Protein AF-A0AAV4VJF4-F1 (afdb_monomer)

Solvent-accessible surface area (backbone atoms only — not comparable to full-atom values): 8705 Å² total; per-residue (Å²): 128,57,76,65,56,54,52,51,52,53,48,51,53,49,50,54,51,51,53,50,54,53,52,52,52,52,53,50,54,50,49,52,54,52,53,53,49,52,50,43,50,53,52,41,72,68,45,80,51,64,61,59,33,49,38,39,51,52,44,52,53,48,27,71,75,68,75,43,90,72,90,78,60,71,89,47,42,67,60,53,53,60,64,41,48,87,77,41,60,67,70,61,39,50,52,53,52,56,48,50,52,51,40,53,55,69,75,40,94,74,87,56,64,70,60,49,54,54,48,52,53,50,47,53,54,49,50,55,49,50,52,51,58,64,62,66,52,67,62,66,64,61,55,60,56,61,66,76,56,79,121

InterPro domains:
  IPR018611 E3 UFM1-protein ligase 1 [PTHR31057] (30-139)
  IPR056761 E3 UFM1-protein ligase-like, C-terminal domain [PF25041] (31-131)

Nearest PDB structures (foldseek):
  8oj8-assembly1_A  TM=9.172E-01  e=9.940E-06  Homo sapiens
  8oj5-assembly1_A  TM=6.932E-01  e=3.829E-06  Homo sapiens
  8qfc-assembly1_B  TM=8.068E-01  e=1.314E-04  Homo sapiens
  5nen-assembly1_B  TM=2.750E-01  e=7.434E+00  Serratia marcescens

Organism: Caerostris extrusa (NCBI:txid172846)

Secondary structure (DSSP, 8-state):
--HHHHHHHHHHHHHHHHHHHHHHHHHHHHHHHHHHHHHHHHHHHH--SHHHHHHHHHHHHHHHHHSS-----GGGHHHHHHHHTTTS-HHHHHHHHHHHHHHHHHHS----HHHHHHHHHHHHHHHHHHHHHHHHTTTHHHHHHHHTT--

Structure (mmCIF, N/CA/C/O backbone):
data_AF-A0AAV4VJF4-F1
#
_entry.id   AF-A0AAV4VJF4-F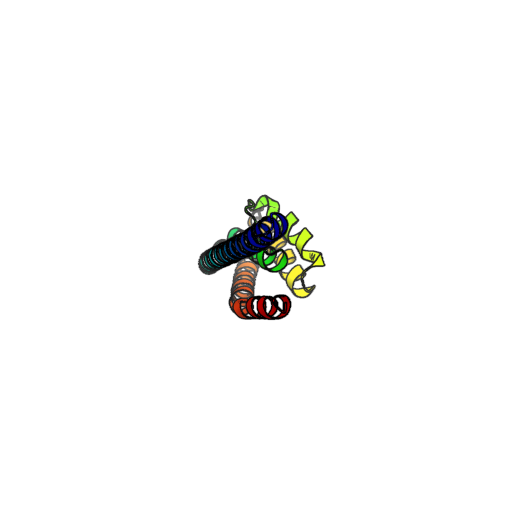1
#
loop_
_atom_site.group_PDB
_atom_site.id
_atom_site.type_symbol
_atom_site.label_atom_id
_atom_site.label_alt_id
_atom_site.label_comp_id
_atom_site.label_asym_id
_atom_site.label_entity_id
_atom_site.label_seq_id
_atom_site.pdbx_PDB_ins_code
_atom_site.Cartn_x
_atom_site.Cartn_y
_atom_site.Cartn_z
_atom_site.occupancy
_atom_site.B_iso_or_equiv
_atom_site.auth_seq_id
_atom_site.auth_comp_id
_atom_site.auth_asym_id
_atom_site.auth_atom_id
_atom_site.pdbx_PDB_model_num
ATOM 1 N N . MET A 1 1 ? 39.160 11.316 -46.093 1.00 59.81 1 MET A N 1
ATOM 2 C CA . MET A 1 1 ? 37.949 10.509 -45.831 1.00 59.81 1 MET A CA 1
ATOM 3 C C . MET A 1 1 ? 36.888 10.909 -46.827 1.00 59.81 1 MET A C 1
ATOM 5 O O . MET A 1 1 ? 36.776 12.099 -47.109 1.00 59.81 1 MET A O 1
ATOM 9 N N . ALA A 1 2 ? 36.169 9.940 -47.391 1.00 71.06 2 ALA A N 1
ATOM 10 C CA . ALA A 1 2 ? 35.014 10.240 -48.223 1.00 71.06 2 ALA A CA 1
ATOM 11 C C . ALA A 1 2 ? 33.909 10.856 -47.340 1.00 71.06 2 ALA A C 1
ATOM 13 O O . ALA A 1 2 ? 33.836 10.544 -46.151 1.00 71.06 2 ALA A O 1
ATOM 14 N N . PRO A 1 3 ? 33.033 11.720 -47.878 1.00 77.44 3 PRO A N 1
ATOM 15 C CA . PRO A 1 3 ? 31.943 12.326 -47.107 1.00 77.44 3 PRO A CA 1
ATOM 16 C C . PRO A 1 3 ? 31.029 11.288 -46.431 1.00 77.44 3 PRO A C 1
ATOM 18 O O . PRO A 1 3 ? 30.491 11.554 -45.361 1.00 77.44 3 PRO A O 1
ATOM 21 N N . ILE A 1 4 ? 30.917 10.085 -47.001 1.00 74.75 4 ILE A N 1
ATOM 22 C CA . ILE A 1 4 ? 30.197 8.951 -46.405 1.00 74.75 4 ILE A CA 1
ATOM 23 C C . ILE A 1 4 ? 30.868 8.476 -45.108 1.00 74.75 4 ILE A C 1
ATOM 25 O O . ILE A 1 4 ? 30.173 8.279 -44.116 1.00 74.75 4 ILE A O 1
ATOM 29 N N . ASP A 1 5 ? 32.198 8.371 -45.068 1.00 76.06 5 ASP A N 1
ATOM 30 C CA . ASP A 1 5 ? 32.932 7.927 -43.872 1.00 76.06 5 ASP A CA 1
ATOM 31 C C . ASP A 1 5 ? 32.729 8.895 -42.699 1.00 76.06 5 ASP A C 1
ATOM 33 O O . ASP A 1 5 ? 32.587 8.477 -41.554 1.00 76.06 5 ASP A O 1
ATOM 37 N N . ILE A 1 6 ? 32.667 10.200 -42.986 1.00 76.81 6 ILE A N 1
ATOM 38 C CA . ILE A 1 6 ? 32.417 11.244 -41.981 1.00 76.81 6 IL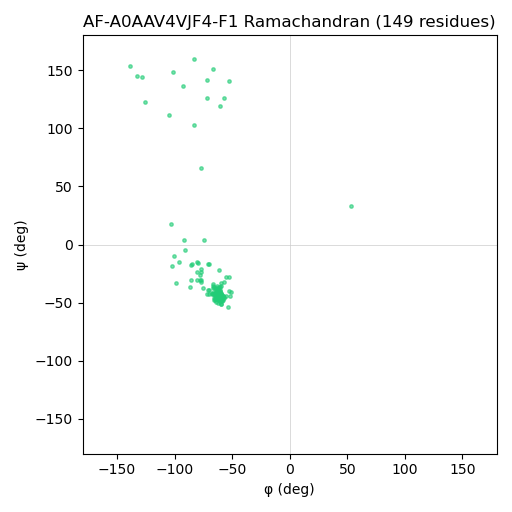E A CA 1
ATOM 39 C C . ILE A 1 6 ? 30.994 11.116 -41.419 1.00 76.81 6 ILE A C 1
ATOM 41 O O . ILE A 1 6 ? 30.797 11.213 -40.210 1.00 76.81 6 ILE A O 1
ATOM 45 N N . ILE A 1 7 ? 30.001 10.859 -42.277 1.00 80.25 7 ILE A N 1
ATOM 46 C CA . ILE A 1 7 ? 28.609 10.647 -41.852 1.00 80.25 7 ILE A CA 1
ATOM 47 C C . ILE A 1 7 ? 28.497 9.400 -40.963 1.00 80.25 7 ILE A C 1
ATOM 49 O O . ILE A 1 7 ? 27.837 9.463 -39.928 1.00 80.25 7 ILE A O 1
ATOM 53 N N . TYR A 1 8 ? 29.159 8.295 -41.323 1.00 79.06 8 TYR A N 1
ATOM 54 C CA . TYR A 1 8 ? 29.158 7.068 -40.519 1.00 79.06 8 TYR A CA 1
ATOM 55 C C . TYR A 1 8 ? 29.813 7.260 -39.150 1.00 79.06 8 TYR A C 1
ATOM 57 O O . TYR A 1 8 ? 29.227 6.869 -38.143 1.00 79.06 8 TYR A O 1
ATOM 65 N N . VAL A 1 9 ? 30.983 7.902 -39.092 1.00 81.62 9 VAL A N 1
ATOM 66 C CA . VAL A 1 9 ? 31.677 8.175 -37.822 1.00 81.62 9 VAL A CA 1
ATOM 67 C C . VAL A 1 9 ? 30.833 9.080 -36.920 1.00 81.62 9 VAL A C 1
ATOM 69 O O . VAL A 1 9 ? 30.648 8.773 -35.743 1.00 81.62 9 VAL A O 1
ATOM 72 N N . ASN A 1 10 ? 30.237 10.139 -37.476 1.00 88.69 10 ASN A N 1
ATOM 73 C CA . ASN A 1 10 ? 29.356 11.032 -36.721 1.00 88.69 10 ASN A CA 1
ATOM 74 C C . ASN A 1 10 ? 28.094 10.310 -36.221 1.00 88.69 10 ASN A C 1
ATOM 76 O O . ASN A 1 10 ? 27.630 10.572 -35.111 1.00 88.69 10 ASN A O 1
ATOM 80 N N . ALA A 1 11 ? 27.535 9.394 -37.018 1.00 88.88 11 ALA A N 1
ATOM 81 C CA . ALA A 1 11 ? 26.394 8.582 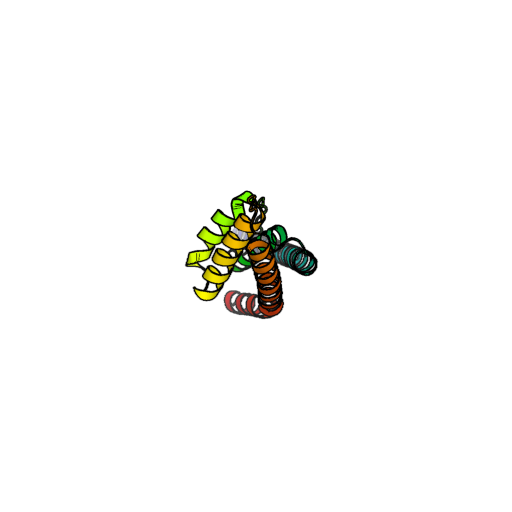-36.611 1.00 88.88 11 ALA A CA 1
ATOM 82 C C . ALA A 1 11 ? 26.763 7.608 -35.480 1.00 88.88 11 ALA A C 1
ATOM 84 O O . ALA A 1 11 ? 26.005 7.471 -34.522 1.00 88.88 11 ALA A O 1
ATOM 85 N N . GLU A 1 12 ? 27.930 6.965 -35.549 1.00 91.94 12 GLU A N 1
ATOM 86 C CA . GLU A 1 12 ? 28.412 6.062 -34.500 1.00 91.94 12 GLU A CA 1
ATOM 87 C C . GLU A 1 12 ? 28.654 6.806 -33.178 1.00 91.94 12 GLU A C 1
ATOM 89 O O . GLU A 1 12 ? 28.244 6.340 -32.112 1.00 91.94 12 GLU A O 1
ATOM 94 N N . GLU A 1 13 ? 29.273 7.986 -33.237 1.00 93.06 13 GLU A N 1
ATOM 95 C CA . GLU A 1 13 ? 29.508 8.829 -32.065 1.00 93.06 13 GLU A CA 1
ATOM 96 C C . GLU A 1 13 ? 28.192 9.331 -31.453 1.00 93.06 13 GLU A C 1
ATOM 98 O O . GLU A 1 13 ? 28.005 9.261 -30.234 1.00 93.06 13 GLU A O 1
ATOM 103 N N . PHE A 1 14 ? 27.238 9.743 -32.295 1.00 94.06 14 PHE A N 1
ATOM 104 C CA . PHE A 1 14 ? 25.897 10.119 -31.858 1.00 94.06 14 PHE A CA 1
ATOM 105 C C . PHE A 1 14 ? 25.188 8.960 -31.144 1.00 94.06 14 PHE A C 1
ATOM 107 O O . PHE A 1 14 ? 24.707 9.136 -30.026 1.00 94.06 14 PHE A O 1
ATOM 114 N N . ILE A 1 15 ? 25.189 7.758 -31.734 1.00 94.81 15 ILE A N 1
ATOM 115 C CA . ILE A 1 15 ? 24.569 6.564 -31.140 1.00 94.81 15 ILE A CA 1
ATOM 116 C C . ILE A 1 15 ? 25.204 6.239 -29.783 1.00 94.81 15 ILE A C 1
ATOM 118 O O . ILE A 1 15 ? 24.482 6.041 -28.803 1.00 94.81 15 ILE A O 1
ATOM 122 N N . LYS A 1 16 ? 26.541 6.227 -29.687 1.00 93.69 16 LYS A N 1
ATOM 123 C CA . LYS A 1 16 ? 27.251 5.974 -28.420 1.00 93.69 16 LYS A CA 1
ATOM 124 C C . LYS A 1 16 ? 26.852 6.977 -27.341 1.00 93.69 16 LYS A C 1
ATOM 126 O O . LYS A 1 16 ? 26.571 6.577 -26.209 1.00 93.69 16 LYS A O 1
ATOM 131 N N . LYS A 1 17 ? 26.779 8.263 -27.694 1.00 94.12 17 LYS A N 1
ATOM 132 C CA . LYS A 1 17 ? 26.356 9.324 -26.777 1.00 94.12 17 LYS A CA 1
ATOM 133 C C . LYS A 1 17 ? 24.915 9.122 -26.304 1.00 94.12 17 LYS A C 1
ATOM 135 O O . LYS A 1 17 ? 24.669 9.158 -25.101 1.00 94.12 17 LYS A O 1
ATOM 140 N N . THR A 1 18 ? 23.981 8.839 -27.213 1.00 93.88 18 THR A N 1
ATOM 141 C CA . THR A 1 18 ? 22.576 8.591 -26.856 1.00 93.88 18 THR A CA 1
ATOM 142 C C . THR A 1 18 ? 22.428 7.377 -25.938 1.00 93.88 18 THR A C 1
ATOM 144 O O . THR A 1 18 ? 21.714 7.449 -24.940 1.00 93.88 18 THR A O 1
ATOM 147 N N . ILE A 1 19 ? 23.129 6.272 -26.214 1.00 94.31 19 ILE A N 1
ATOM 148 C CA . ILE A 1 19 ? 23.108 5.081 -25.348 1.00 94.31 19 ILE A CA 1
ATOM 149 C C . ILE A 1 19 ? 23.632 5.416 -23.946 1.00 94.31 19 ILE A C 1
ATOM 151 O O . ILE A 1 19 ? 23.041 4.999 -22.947 1.00 94.31 19 ILE A O 1
ATOM 155 N N . TYR A 1 20 ? 24.720 6.183 -23.853 1.00 93.06 20 TYR A N 1
ATOM 156 C CA . TYR A 1 20 ? 25.275 6.615 -22.573 1.00 93.06 20 TYR A CA 1
ATOM 157 C C . TYR A 1 20 ? 24.282 7.471 -21.772 1.00 93.06 20 TYR A C 1
ATOM 159 O O . TYR A 1 20 ? 24.035 7.192 -20.598 1.00 93.06 20 TYR A O 1
ATOM 167 N N . GLU A 1 21 ? 23.658 8.465 -22.409 1.00 93.75 21 GLU A N 1
ATOM 168 C CA . GLU A 1 21 ? 22.654 9.332 -21.779 1.00 93.75 21 GLU A CA 1
ATOM 169 C C . GLU A 1 21 ? 21.424 8.540 -21.305 1.00 93.75 21 GLU A C 1
ATOM 171 O O . GLU A 1 21 ? 20.962 8.725 -20.176 1.00 93.75 21 GLU A O 1
ATOM 176 N N . LEU A 1 22 ? 20.931 7.595 -22.112 1.00 90.44 22 LEU A N 1
ATOM 177 C CA . LEU A 1 22 ? 19.821 6.716 -21.731 1.00 90.44 22 LEU A CA 1
ATOM 178 C C . LEU A 1 22 ? 20.163 5.845 -20.516 1.00 90.44 22 LEU A C 1
ATOM 180 O O . LEU A 1 22 ? 19.347 5.709 -19.600 1.00 90.44 22 LEU A O 1
ATOM 184 N N . ASN A 1 23 ? 21.373 5.284 -20.472 1.00 87.94 23 ASN A N 1
ATOM 185 C CA . ASN A 1 23 ? 21.841 4.510 -19.323 1.00 87.94 23 ASN A CA 1
ATOM 186 C C . ASN A 1 23 ? 21.954 5.374 -18.061 1.00 87.94 23 ASN A C 1
ATOM 188 O O . ASN A 1 23 ? 21.549 4.940 -16.979 1.00 87.94 23 ASN A O 1
ATOM 192 N N . LEU A 1 24 ? 22.437 6.612 -18.191 1.00 90.19 24 LEU A N 1
ATOM 193 C CA . LEU A 1 24 ? 22.521 7.554 -17.078 1.00 90.19 24 LEU A CA 1
ATOM 194 C C . LEU A 1 24 ? 21.130 7.875 -16.507 1.00 90.19 24 LEU A C 1
ATOM 196 O O . LEU A 1 24 ? 20.923 7.791 -15.295 1.00 90.19 24 LEU A O 1
ATOM 200 N N . LEU A 1 25 ? 20.156 8.162 -17.376 1.00 89.12 25 LEU A N 1
ATOM 201 C CA . LEU A 1 25 ? 18.769 8.420 -16.979 1.00 89.12 25 LEU A CA 1
ATOM 202 C C . LEU A 1 25 ? 18.124 7.204 -16.301 1.00 89.12 25 LEU A C 1
ATOM 204 O O . LEU A 1 25 ? 17.432 7.349 -15.290 1.00 89.12 25 LEU A O 1
ATOM 208 N N . LYS A 1 26 ? 18.372 5.996 -16.820 1.00 86.12 26 LYS A N 1
ATOM 209 C CA . LYS A 1 26 ? 17.885 4.743 -16.225 1.00 86.12 26 LYS A CA 1
ATOM 210 C C . LYS A 1 26 ? 18.422 4.552 -14.805 1.00 86.12 26 LYS A C 1
ATOM 212 O O . LYS A 1 26 ? 17.642 4.255 -13.898 1.00 86.12 26 LYS A O 1
ATOM 217 N N . ASN A 1 27 ? 19.722 4.764 -14.604 1.00 84.00 27 ASN A N 1
ATOM 218 C CA . ASN A 1 27 ? 20.362 4.653 -13.293 1.00 84.00 27 ASN A CA 1
ATOM 219 C C . ASN A 1 27 ? 19.808 5.686 -12.303 1.00 84.00 27 ASN A C 1
ATOM 221 O O . ASN A 1 27 ? 19.484 5.345 -11.166 1.00 84.00 27 ASN A O 1
ATOM 225 N N . TYR A 1 28 ? 19.617 6.925 -12.756 1.00 89.38 28 TYR A N 1
ATOM 226 C CA . TYR A 1 28 ? 19.041 7.987 -11.938 1.00 89.38 28 TYR A CA 1
ATOM 227 C C . TYR A 1 28 ? 17.598 7.676 -11.509 1.00 89.38 28 TYR A C 1
ATOM 229 O O . TYR A 1 28 ? 17.261 7.765 -10.327 1.00 89.38 28 TYR A O 1
ATOM 237 N N . LYS A 1 29 ? 16.748 7.218 -12.441 1.00 88.62 29 LYS A N 1
ATOM 238 C CA . LYS A 1 29 ? 15.373 6.786 -12.136 1.00 88.62 29 LYS A CA 1
ATOM 239 C C . LYS A 1 29 ? 15.352 5.667 -11.094 1.00 88.62 29 LYS A C 1
ATOM 241 O O . LYS A 1 29 ? 14.530 5.694 -10.177 1.00 88.62 29 LYS A O 1
ATOM 246 N N . TRP A 1 30 ? 16.237 4.683 -11.235 1.00 88.00 30 TRP A N 1
ATOM 247 C CA . TRP A 1 30 ? 16.348 3.584 -10.280 1.00 88.00 30 TRP A CA 1
ATOM 248 C C . TRP A 1 30 ? 16.721 4.085 -8.881 1.00 88.00 30 TRP A C 1
ATOM 250 O O . TRP A 1 30 ? 16.069 3.712 -7.906 1.00 88.00 30 TRP A O 1
ATOM 260 N N . GLN A 1 31 ? 17.702 4.986 -8.790 1.00 88.94 31 GLN A N 1
ATOM 261 C CA . GLN A 1 31 ? 18.131 5.570 -7.522 1.00 88.94 31 GLN A CA 1
ATOM 262 C C . GLN A 1 31 ? 16.992 6.335 -6.835 1.00 88.94 31 GLN A C 1
ATOM 264 O O . GLN A 1 31 ? 16.773 6.169 -5.636 1.00 88.94 31 GLN A O 1
ATOM 269 N N . ILE A 1 32 ? 16.216 7.120 -7.590 1.00 91.25 32 ILE A N 1
ATOM 270 C CA . ILE A 1 32 ? 15.044 7.826 -7.056 1.00 91.25 32 ILE A CA 1
ATOM 271 C C . ILE A 1 32 ? 14.024 6.843 -6.475 1.00 91.25 32 ILE A C 1
ATOM 273 O O . ILE A 1 32 ? 13.548 7.036 -5.356 1.00 91.25 32 ILE A O 1
ATOM 277 N N . LEU A 1 33 ? 13.694 5.778 -7.210 1.00 89.38 33 LEU A N 1
ATOM 278 C CA . LEU A 1 33 ? 12.738 4.771 -6.746 1.00 89.38 33 LEU A CA 1
ATOM 279 C C . LEU A 1 33 ? 13.240 4.063 -5.482 1.00 89.38 33 LEU A C 1
ATOM 281 O O . LEU A 1 33 ? 12.461 3.862 -4.548 1.00 89.38 33 LEU A O 1
ATOM 285 N N . ALA A 1 34 ? 14.527 3.721 -5.427 1.00 88.88 34 ALA A N 1
ATOM 286 C CA . ALA A 1 34 ? 15.138 3.100 -4.257 1.00 88.88 34 ALA A CA 1
ATOM 287 C C . ALA A 1 34 ? 15.050 4.014 -3.023 1.00 88.88 34 ALA A C 1
ATOM 289 O O . ALA A 1 34 ? 14.571 3.581 -1.973 1.00 88.88 34 ALA A O 1
ATOM 290 N N . ASN A 1 35 ? 15.406 5.292 -3.172 1.00 92.12 35 ASN A N 1
ATOM 291 C CA . ASN A 1 35 ? 15.343 6.276 -2.091 1.00 92.12 35 ASN A CA 1
ATOM 292 C C . ASN A 1 35 ? 13.904 6.513 -1.613 1.00 92.12 35 ASN A C 1
ATOM 294 O O . ASN A 1 35 ? 13.640 6.533 -0.411 1.00 92.12 35 ASN A O 1
ATOM 298 N N . HIS A 1 36 ? 12.950 6.644 -2.541 1.00 94.19 36 HIS A N 1
ATOM 299 C CA . HIS A 1 36 ? 11.538 6.804 -2.193 1.00 94.19 36 HIS A CA 1
ATOM 300 C C . HIS A 1 36 ? 11.011 5.589 -1.420 1.00 94.19 36 HIS A C 1
ATOM 302 O O . HIS A 1 36 ? 10.346 5.742 -0.398 1.00 94.19 36 HIS A O 1
ATOM 308 N N . ARG A 1 37 ? 11.376 4.372 -1.845 1.00 91.38 37 ARG A N 1
ATOM 309 C CA . ARG A 1 37 ? 11.012 3.141 -1.131 1.00 91.38 37 ARG A CA 1
ATOM 310 C C . ARG A 1 37 ? 11.594 3.117 0.283 1.00 91.38 37 ARG A C 1
ATOM 312 O O . ARG A 1 37 ? 10.870 2.789 1.217 1.00 91.38 37 ARG A O 1
ATOM 319 N N . GLN A 1 38 ? 12.874 3.453 0.444 1.00 92.75 38 GLN A N 1
ATOM 320 C CA . GLN A 1 38 ? 13.517 3.514 1.762 1.00 92.75 38 GLN A CA 1
ATOM 321 C C . GLN A 1 38 ? 12.826 4.529 2.675 1.00 92.75 38 GLN A C 1
ATOM 323 O O . GLN A 1 38 ? 12.560 4.224 3.834 1.00 92.75 38 GLN A O 1
ATOM 328 N N . SER A 1 39 ? 12.455 5.696 2.140 1.00 94.81 39 SER A N 1
ATOM 329 C CA . SER A 1 39 ? 11.680 6.690 2.884 1.00 94.81 39 SER A CA 1
ATOM 330 C C . SER A 1 39 ? 10.316 6.146 3.323 1.00 94.81 39 SER A C 1
ATOM 332 O O . SER A 1 39 ? 9.950 6.298 4.486 1.00 94.81 39 SER A O 1
ATOM 334 N N . LEU A 1 40 ? 9.584 5.459 2.437 1.00 94.62 40 LEU A N 1
ATOM 335 C CA . LEU A 1 40 ? 8.308 4.828 2.788 1.00 94.62 40 LEU A CA 1
ATOM 336 C C . LEU A 1 40 ? 8.468 3.740 3.859 1.00 94.62 40 LEU A C 1
ATOM 338 O O . LEU A 1 40 ? 7.640 3.659 4.761 1.00 94.62 40 LEU A O 1
ATOM 342 N N . LEU A 1 41 ? 9.522 2.919 3.783 1.00 94.12 41 LEU A N 1
ATOM 343 C CA . LEU A 1 41 ? 9.819 1.896 4.793 1.00 94.12 41 LEU A CA 1
ATOM 344 C C . LEU A 1 41 ? 10.121 2.517 6.156 1.00 94.12 41 LEU A C 1
ATOM 346 O O . LEU A 1 41 ? 9.575 2.058 7.158 1.00 94.12 41 LEU A O 1
ATOM 350 N N . ALA A 1 42 ? 10.943 3.568 6.188 1.00 94.81 42 ALA A N 1
ATOM 351 C CA . ALA A 1 42 ? 11.254 4.296 7.412 1.00 94.81 42 ALA A CA 1
ATOM 352 C C . ALA A 1 42 ? 9.976 4.873 8.041 1.00 94.81 42 ALA A C 1
ATOM 354 O O . ALA A 1 42 ? 9.657 4.557 9.187 1.00 94.81 42 ALA A O 1
ATOM 355 N N . GLN A 1 43 ? 9.168 5.594 7.258 1.00 95.62 43 GLN A N 1
ATOM 356 C CA . GLN A 1 43 ? 7.886 6.139 7.718 1.00 95.62 43 GLN A CA 1
ATOM 357 C C . GLN A 1 43 ? 6.934 5.042 8.212 1.00 95.62 43 GLN A C 1
ATOM 359 O O . GLN A 1 43 ? 6.299 5.182 9.255 1.00 95.62 43 GLN A O 1
ATOM 364 N N . LEU A 1 44 ? 6.839 3.920 7.490 1.00 94.62 44 LEU A N 1
ATOM 365 C CA . LEU A 1 44 ? 5.982 2.802 7.876 1.00 94.62 44 LEU A CA 1
ATOM 366 C C . LEU A 1 44 ? 6.461 2.170 9.187 1.00 94.62 44 LEU A C 1
ATOM 368 O O . LEU A 1 44 ? 5.638 1.785 10.019 1.00 94.62 44 LEU A O 1
ATOM 372 N N . SER A 1 45 ? 7.774 2.067 9.395 1.00 94.00 45 SER A N 1
ATOM 373 C CA . SER A 1 45 ? 8.341 1.524 10.630 1.00 94.00 45 SER A CA 1
ATOM 374 C C . SER A 1 45 ? 7.928 2.352 11.853 1.00 94.00 45 SER A C 1
ATOM 376 O O . SER A 1 45 ? 7.496 1.774 12.854 1.00 94.00 45 SER A O 1
ATOM 378 N N . GLU A 1 46 ? 7.895 3.677 11.717 1.00 95.06 46 GLU A N 1
ATOM 379 C CA . GLU A 1 46 ? 7.550 4.635 12.774 1.00 95.06 46 GLU A CA 1
ATOM 380 C C . GLU A 1 46 ? 6.040 4.884 12.917 1.00 95.06 46 GLU A C 1
ATOM 382 O O . GLU A 1 46 ? 5.587 5.358 13.958 1.00 95.06 46 GLU A O 1
ATOM 387 N N . ALA A 1 47 ? 5.233 4.530 11.911 1.00 94.88 47 ALA A N 1
ATOM 388 C CA . ALA A 1 47 ? 3.794 4.783 11.916 1.00 94.88 47 ALA A CA 1
ATOM 389 C C . ALA A 1 47 ? 3.082 4.090 13.094 1.00 94.88 47 ALA A C 1
ATOM 391 O O . ALA A 1 47 ? 3.079 2.858 13.202 1.00 94.88 47 ALA A O 1
ATOM 392 N N . GLN A 1 48 ? 2.453 4.890 13.956 1.00 92.31 48 GLN A N 1
ATOM 393 C CA . GLN A 1 48 ? 1.621 4.428 15.077 1.00 92.31 48 GLN A CA 1
ATOM 394 C C . GLN A 1 48 ? 0.131 4.466 14.729 1.00 92.31 48 GLN A C 1
ATOM 396 O O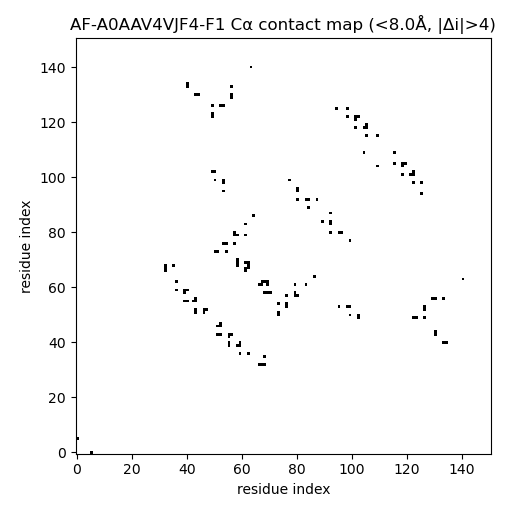 . GLN A 1 48 ? -0.634 3.609 15.169 1.00 92.31 48 GLN A O 1
ATOM 401 N N . ASP A 1 49 ? -0.273 5.437 13.909 1.00 94.56 49 ASP A N 1
ATOM 402 C CA . ASP A 1 49 ? -1.645 5.544 13.437 1.00 94.56 49 ASP A CA 1
ATOM 403 C C . ASP A 1 49 ? -1.965 4.439 12.405 1.00 94.56 49 ASP A C 1
ATOM 405 O O . ASP A 1 49 ? -1.257 4.310 11.397 1.00 94.56 49 ASP A O 1
ATOM 409 N N . PRO A 1 50 ? -3.030 3.641 12.613 1.00 95.06 50 PRO A N 1
ATOM 410 C CA . PRO A 1 50 ? -3.401 2.572 11.694 1.00 95.06 50 PRO A CA 1
ATOM 411 C C . PRO A 1 50 ? -3.722 3.040 10.272 1.00 95.06 50 PRO A C 1
ATOM 413 O O . PRO A 1 50 ? -3.393 2.319 9.326 1.00 95.06 50 PRO A O 1
ATOM 416 N N . ALA A 1 51 ? -4.333 4.220 10.103 1.00 96.25 51 ALA A N 1
ATOM 417 C CA . ALA A 1 51 ? -4.689 4.743 8.785 1.00 96.25 51 ALA A CA 1
ATOM 418 C C . ALA A 1 51 ? -3.438 5.162 8.000 1.00 96.25 51 ALA A C 1
ATOM 420 O O . ALA A 1 51 ? -3.299 4.806 6.828 1.00 96.25 51 ALA A O 1
ATOM 421 N N . LEU A 1 52 ? -2.488 5.831 8.661 1.00 96.25 52 LEU A N 1
ATOM 422 C CA . LEU A 1 52 ? -1.171 6.125 8.098 1.00 96.25 52 LEU A CA 1
ATOM 423 C C . LEU A 1 52 ? -0.413 4.841 7.737 1.00 96.25 52 LEU A C 1
ATOM 425 O O . LEU A 1 52 ? 0.141 4.741 6.642 1.00 96.25 52 LEU A O 1
ATOM 429 N N . GLY A 1 53 ? -0.433 3.836 8.617 1.00 96.44 53 GLY A N 1
ATOM 430 C CA . GLY A 1 53 ? 0.180 2.534 8.352 1.00 96.44 53 GLY A CA 1
ATOM 431 C C . GLY A 1 53 ? -0.380 1.863 7.093 1.00 96.44 53 GLY A C 1
ATOM 432 O O . GLY A 1 53 ? 0.391 1.399 6.252 1.00 96.44 53 GLY A O 1
ATOM 433 N N . LEU A 1 54 ? -1.709 1.870 6.914 1.00 97.31 54 LEU A N 1
ATOM 434 C CA . LEU A 1 54 ? -2.345 1.352 5.696 1.00 97.31 54 LEU A CA 1
ATOM 435 C C . LEU A 1 54 ? -1.932 2.146 4.459 1.00 97.31 54 LEU A C 1
ATOM 437 O O . LEU A 1 54 ? -1.637 1.565 3.417 1.00 97.31 54 LEU A O 1
ATOM 441 N N . HIS A 1 55 ? -1.928 3.472 4.575 1.00 97.75 55 HIS A N 1
ATOM 442 C CA . HIS A 1 55 ? -1.595 4.360 3.476 1.00 97.75 55 HIS A CA 1
ATOM 443 C C . HIS A 1 55 ? -0.178 4.102 2.952 1.00 97.75 55 HIS A C 1
ATOM 445 O O . HIS A 1 55 ? 0.002 3.852 1.759 1.00 97.75 55 HIS A O 1
ATOM 451 N N . LEU A 1 56 ? 0.811 4.082 3.847 1.00 96.75 56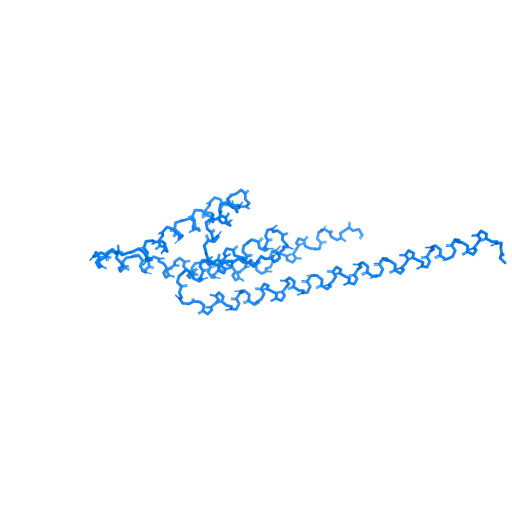 LEU A N 1
ATOM 452 C CA . LEU A 1 56 ? 2.209 3.827 3.502 1.00 96.75 56 LEU A CA 1
ATOM 453 C C . LEU A 1 56 ? 2.405 2.417 2.933 1.00 96.75 56 LEU A C 1
ATOM 455 O O . LEU A 1 56 ? 3.112 2.252 1.939 1.00 96.75 56 LEU A O 1
ATOM 459 N N . ALA A 1 57 ? 1.737 1.410 3.507 1.00 94.88 57 ALA A N 1
ATOM 460 C CA . ALA A 1 57 ? 1.758 0.049 2.980 1.00 94.88 57 ALA A CA 1
ATOM 461 C C . ALA A 1 57 ? 1.195 -0.018 1.549 1.00 94.88 57 ALA A C 1
ATOM 463 O O . ALA A 1 57 ? 1.821 -0.614 0.675 1.00 94.88 57 ALA A O 1
ATOM 464 N N . ALA A 1 58 ? 0.060 0.634 1.282 1.00 95.94 58 ALA A N 1
ATOM 465 C CA . ALA A 1 58 ? -0.549 0.667 -0.046 1.00 95.94 58 ALA A CA 1
ATOM 466 C C . ALA A 1 58 ? 0.362 1.344 -1.084 1.00 95.94 58 ALA A C 1
ATOM 468 O O . ALA A 1 58 ? 0.538 0.805 -2.178 1.00 95.94 58 ALA A O 1
ATOM 469 N N . LEU A 1 59 ? 0.989 2.477 -0.740 1.00 95.81 59 LEU A N 1
ATOM 470 C CA . LEU A 1 59 ? 1.950 3.156 -1.621 1.00 95.81 59 LEU A CA 1
ATOM 471 C C . LEU A 1 59 ? 3.181 2.291 -1.911 1.00 95.81 59 LEU A C 1
ATOM 473 O O . LEU A 1 59 ? 3.631 2.209 -3.054 1.00 95.81 59 LEU A O 1
ATOM 477 N N . LEU A 1 60 ? 3.715 1.626 -0.888 1.00 93.62 60 LEU A N 1
ATOM 478 C CA . LEU A 1 60 ? 4.904 0.795 -1.019 1.00 93.62 60 LEU A CA 1
ATOM 479 C C . LEU A 1 60 ? 4.639 -0.449 -1.871 1.00 93.62 60 LEU A C 1
ATOM 481 O O . LEU A 1 60 ? 5.456 -0.800 -2.726 1.00 93.62 60 LEU A O 1
ATOM 485 N N . ILE A 1 61 ? 3.492 -1.100 -1.674 1.00 91.81 61 ILE A N 1
ATOM 486 C CA . ILE A 1 61 ? 3.068 -2.242 -2.487 1.00 91.81 61 ILE A CA 1
ATOM 487 C C . ILE A 1 61 ? 2.835 -1.795 -3.932 1.00 91.81 61 ILE A C 1
ATOM 489 O O . ILE A 1 61 ? 3.373 -2.414 -4.847 1.00 91.81 61 ILE A O 1
ATOM 493 N N . PHE A 1 62 ? 2.132 -0.679 -4.145 1.00 93.50 62 PHE A N 1
ATOM 494 C CA . PHE A 1 62 ? 1.940 -0.100 -5.475 1.00 93.50 62 PHE A CA 1
ATOM 495 C C . PHE A 1 62 ? 3.269 0.131 -6.192 1.00 93.50 62 PHE A C 1
ATOM 497 O O . PHE A 1 62 ? 3.483 -0.415 -7.271 1.00 93.50 62 PHE A O 1
ATOM 504 N N . GLN A 1 63 ? 4.205 0.841 -5.558 1.00 92.31 63 GLN A N 1
ATOM 505 C CA . GLN A 1 63 ? 5.516 1.099 -6.147 1.00 92.31 63 GLN A CA 1
ATOM 506 C C . GLN A 1 63 ? 6.288 -0.196 -6.445 1.00 92.31 63 GLN A C 1
ATOM 508 O O . GLN A 1 63 ? 7.040 -0.250 -7.419 1.00 92.31 63 GLN A O 1
ATOM 513 N N . SER A 1 64 ? 6.110 -1.237 -5.625 1.00 86.88 64 SER A N 1
ATOM 514 C CA . SER A 1 64 ? 6.747 -2.544 -5.834 1.00 86.88 64 SER A CA 1
ATOM 515 C C . SER A 1 64 ? 6.244 -3.238 -7.101 1.00 86.88 64 SER A C 1
ATOM 517 O O . SER A 1 64 ? 7.041 -3.874 -7.783 1.00 86.88 64 SER A O 1
ATOM 519 N N . HIS A 1 65 ? 4.956 -3.100 -7.426 1.00 86.75 65 HIS A N 1
ATOM 520 C CA . HIS A 1 65 ? 4.349 -3.720 -8.608 1.00 86.75 65 HIS A CA 1
ATOM 521 C C . HIS A 1 65 ? 4.478 -2.882 -9.879 1.00 86.75 65 HIS A C 1
ATOM 523 O O . HIS A 1 65 ? 4.648 -3.436 -10.961 1.00 86.75 65 HIS A O 1
ATOM 529 N N . THR A 1 66 ? 4.379 -1.557 -9.777 1.00 89.00 66 THR A N 1
ATOM 530 C CA . THR A 1 66 ? 4.355 -0.681 -10.957 1.00 89.00 66 THR A CA 1
ATOM 531 C C . THR A 1 66 ? 5.719 -0.103 -11.307 1.00 89.00 66 THR A C 1
ATOM 533 O O . THR A 1 66 ? 5.894 0.433 -12.400 1.00 89.00 66 THR A O 1
ATOM 536 N N . HIS A 1 67 ? 6.689 -0.168 -10.389 1.00 87.88 67 HIS A N 1
ATOM 537 C CA . HIS A 1 67 ? 7.970 0.536 -10.494 1.00 87.88 67 HIS A CA 1
ATOM 538 C C . HIS A 1 67 ? 7.807 2.047 -10.745 1.00 87.88 67 HIS A C 1
ATOM 540 O O . HIS A 1 67 ? 8.633 2.685 -11.408 1.00 87.88 67 HIS A O 1
ATOM 546 N N . THR A 1 68 ? 6.741 2.633 -10.196 1.00 88.81 68 THR A N 1
ATOM 547 C CA . THR A 1 68 ? 6.465 4.072 -10.243 1.00 88.81 68 THR A CA 1
ATOM 548 C C . THR A 1 68 ? 6.182 4.602 -8.848 1.00 88.81 68 THR A C 1
ATOM 550 O O . THR A 1 68 ? 5.524 3.943 -8.046 1.00 88.81 68 THR A O 1
ATOM 553 N N . MET A 1 69 ? 6.627 5.824 -8.567 1.00 91.94 69 MET A N 1
ATOM 554 C CA . MET A 1 69 ? 6.209 6.521 -7.352 1.00 91.94 69 MET A CA 1
ATOM 555 C C . MET A 1 69 ? 4.750 6.949 -7.487 1.00 91.94 69 MET A C 1
ATOM 557 O O . MET A 1 69 ? 4.319 7.372 -8.561 1.00 91.94 69 MET A O 1
ATOM 561 N N . LEU A 1 70 ? 4.006 6.851 -6.391 1.00 94.50 70 LEU A N 1
ATOM 562 C CA . LEU A 1 70 ? 2.646 7.355 -6.292 1.00 94.50 70 LEU A CA 1
ATOM 563 C C . LEU A 1 70 ? 2.565 8.281 -5.086 1.00 94.50 70 LEU A C 1
ATOM 565 O O . LEU A 1 70 ? 2.833 7.867 -3.961 1.00 94.50 70 LEU A O 1
ATOM 569 N N . HIS A 1 71 ? 2.156 9.520 -5.333 1.00 92.88 71 HIS A N 1
ATOM 570 C CA . HIS A 1 71 ? 1.776 10.458 -4.288 1.00 92.88 71 HIS A CA 1
ATOM 571 C C . HIS A 1 71 ? 0.258 10.567 -4.300 1.00 92.88 71 HIS A C 1
ATOM 573 O O . HIS A 1 71 ? -0.335 11.065 -5.255 1.00 92.88 71 HIS A O 1
ATOM 579 N N . ALA A 1 72 ? -0.376 10.064 -3.250 1.00 93.69 72 ALA A N 1
ATOM 580 C CA . ALA A 1 72 ? -1.820 10.085 -3.101 1.00 93.69 72 ALA A CA 1
ATOM 581 C C . ALA A 1 72 ? -2.172 10.434 -1.658 1.00 93.69 72 ALA A C 1
ATOM 583 O O . ALA A 1 72 ? -1.400 10.161 -0.748 1.00 93.69 72 ALA A O 1
ATOM 584 N N . SER A 1 73 ? -3.344 11.021 -1.432 1.00 95.50 73 SER A N 1
ATOM 585 C CA . SER A 1 73 ? -3.872 11.173 -0.075 1.00 95.50 73 SER A CA 1
ATOM 586 C C . SER A 1 73 ? -4.581 9.900 0.392 1.00 95.50 73 SER A C 1
ATOM 588 O O . SER A 1 73 ? -5.030 9.089 -0.422 1.00 95.50 73 SER A O 1
ATOM 590 N N . GLY A 1 74 ? -4.734 9.746 1.712 1.00 94.25 74 GLY A N 1
ATOM 591 C CA . GLY A 1 74 ? -5.355 8.570 2.336 1.00 94.25 74 GLY A CA 1
ATOM 592 C C . GLY A 1 74 ? -6.742 8.208 1.784 1.00 94.25 74 GLY A C 1
ATOM 593 O O . GLY A 1 74 ? -7.087 7.034 1.717 1.00 94.25 74 GLY A O 1
ATOM 594 N N . LYS A 1 75 ? -7.508 9.182 1.271 1.00 95.31 75 LYS A N 1
ATOM 595 C CA . LYS A 1 75 ? -8.826 8.948 0.646 1.00 95.31 75 LYS A CA 1
ATOM 596 C C . LYS A 1 75 ? -8.782 8.053 -0.600 1.00 95.31 75 LYS A C 1
ATOM 598 O O . LYS A 1 75 ? -9.797 7.478 -0.979 1.00 95.31 75 LYS A O 1
ATOM 603 N N . PHE A 1 76 ? -7.626 7.945 -1.255 1.00 97.12 76 PHE A N 1
ATOM 604 C CA . PHE A 1 76 ? -7.446 7.098 -2.435 1.00 97.12 76 PHE A CA 1
ATOM 605 C C . PHE A 1 76 ? -6.990 5.679 -2.091 1.00 97.12 76 PHE A C 1
ATOM 607 O O . PHE A 1 76 ? -6.934 4.841 -2.985 1.00 97.12 76 PHE A O 1
ATOM 614 N N . VAL A 1 77 ? -6.715 5.372 -0.820 1.00 97.00 77 VAL A N 1
ATOM 615 C CA . VAL A 1 77 ? -6.302 4.030 -0.379 1.00 97.00 77 VAL A CA 1
ATOM 616 C C . VAL A 1 77 ? -7.256 2.924 -0.862 1.00 97.00 77 VAL A C 1
ATOM 618 O O . VAL A 1 77 ? -6.744 1.956 -1.423 1.00 97.00 77 VAL A O 1
ATOM 621 N N . PRO A 1 78 ? -8.597 3.070 -0.799 1.00 96.62 78 PRO A N 1
ATOM 622 C CA . PRO A 1 78 ? -9.508 2.063 -1.351 1.00 96.62 78 PRO A CA 1
ATOM 623 C C . PRO A 1 78 ? -9.348 1.829 -2.851 1.00 96.62 78 PRO A C 1
ATOM 625 O O . PRO A 1 78 ? -9.416 0.693 -3.316 1.00 96.62 78 PRO A O 1
ATOM 628 N N . HIS A 1 79 ? -9.073 2.889 -3.613 1.00 97.12 79 HIS A N 1
ATOM 629 C CA . HIS A 1 79 ? -8.845 2.786 -5.053 1.00 97.12 79 HIS A CA 1
ATOM 630 C C . HIS A 1 79 ? -7.515 2.085 -5.348 1.00 97.12 79 HIS A C 1
ATOM 632 O O . HIS A 1 79 ? -7.443 1.256 -6.251 1.00 97.12 79 HIS A O 1
ATOM 638 N N . ILE A 1 80 ? -6.474 2.378 -4.562 1.00 96.94 80 ILE A N 1
ATOM 639 C CA . ILE A 1 80 ? -5.162 1.735 -4.682 1.00 96.94 80 ILE A CA 1
ATOM 640 C C . ILE A 1 80 ? -5.273 0.242 -4.345 1.00 96.94 80 ILE A C 1
ATOM 642 O O . ILE A 1 80 ? -4.808 -0.589 -5.118 1.00 96.94 80 ILE A O 1
ATOM 646 N N . ILE A 1 81 ? -5.933 -0.120 -3.241 1.00 96.38 81 ILE A N 1
ATOM 647 C CA . ILE A 1 81 ? -6.144 -1.525 -2.855 1.00 96.38 81 ILE A CA 1
ATOM 648 C C . ILE A 1 81 ? -6.991 -2.258 -3.905 1.00 96.38 81 ILE A C 1
ATOM 650 O O . ILE A 1 81 ? -6.659 -3.384 -4.277 1.00 96.38 81 ILE A O 1
ATOM 654 N N . GLY A 1 82 ? -8.029 -1.612 -4.443 1.00 96.56 82 GLY A N 1
ATOM 655 C CA . GLY A 1 82 ? -8.827 -2.154 -5.545 1.00 96.56 82 GLY A CA 1
ATOM 656 C C . GLY A 1 82 ? -8.004 -2.408 -6.813 1.00 96.56 82 GLY A C 1
ATOM 657 O O . GLY A 1 82 ? -8.122 -3.468 -7.421 1.00 96.56 82 GLY A O 1
ATOM 658 N N . TYR A 1 83 ? -7.112 -1.483 -7.182 1.00 95.19 83 TYR A N 1
ATOM 659 C CA . TYR A 1 83 ? -6.170 -1.678 -8.289 1.00 95.19 83 TYR A CA 1
ATOM 660 C C . TYR A 1 83 ? -5.235 -2.876 -8.042 1.00 95.19 83 TYR A C 1
ATOM 662 O O . TYR A 1 83 ? -5.026 -3.704 -8.932 1.00 95.19 83 TYR A O 1
ATOM 670 N N . LEU A 1 84 ? -4.717 -3.001 -6.818 1.00 90.25 84 LEU A N 1
ATOM 671 C CA . LEU A 1 84 ? -3.777 -4.052 -6.427 1.00 90.25 84 LEU A CA 1
ATOM 672 C C . LEU A 1 84 ? -4.402 -5.451 -6.342 1.00 90.25 84 LEU A C 1
ATOM 674 O O . LEU A 1 84 ? -3.668 -6.436 -6.377 1.00 90.25 84 LEU A O 1
ATOM 678 N N . GLN A 1 85 ? -5.732 -5.570 -6.280 1.00 93.31 85 GLN A N 1
ATOM 679 C CA . GLN A 1 85 ? -6.432 -6.854 -6.160 1.00 93.31 85 GLN A CA 1
ATOM 680 C C . GLN A 1 85 ? -5.985 -7.888 -7.200 1.00 93.31 85 GLN A C 1
ATOM 682 O O . GLN A 1 85 ? -5.820 -9.059 -6.876 1.00 93.31 85 GLN A O 1
ATOM 687 N N . LYS A 1 86 ? -5.780 -7.461 -8.452 1.00 88.94 86 LYS A N 1
ATOM 688 C CA . LYS A 1 86 ? -5.379 -8.355 -9.552 1.00 88.94 86 LYS A CA 1
ATOM 689 C C . LYS A 1 86 ? -3.882 -8.674 -9.567 1.00 88.94 86 LYS A C 1
ATOM 691 O O . LYS A 1 86 ? -3.467 -9.569 -10.293 1.00 88.94 86 LYS A O 1
ATOM 696 N N . GLN A 1 87 ? -3.079 -7.915 -8.826 1.00 85.50 87 GLN A N 1
ATOM 697 C CA . GLN A 1 87 ? -1.616 -8.011 -8.809 1.00 85.50 87 GLN A CA 1
ATOM 698 C C . GLN A 1 87 ? -1.093 -8.755 -7.576 1.00 85.50 87 GLN A C 1
ATOM 700 O O . GLN A 1 87 ? 0.049 -9.212 -7.575 1.00 85.50 87 GLN A O 1
ATOM 705 N N . LEU A 1 88 ? -1.920 -8.875 -6.535 1.00 85.69 88 LEU A N 1
ATOM 706 C CA . LEU A 1 88 ? -1.556 -9.475 -5.260 1.00 85.69 88 LEU A CA 1
ATOM 707 C C . LEU A 1 88 ? -2.070 -10.911 -5.115 1.00 85.69 88 LEU A C 1
ATOM 709 O O . LEU A 1 88 ? -3.168 -11.230 -5.574 1.00 85.69 88 LEU A O 1
ATOM 713 N N . PRO A 1 89 ? -1.337 -11.767 -4.378 1.00 88.31 89 PRO A N 1
ATOM 714 C CA . PRO A 1 89 ? -1.898 -12.995 -3.838 1.00 88.31 89 PRO A CA 1
ATOM 715 C C . PRO A 1 89 ? -3.172 -12.704 -3.038 1.00 88.31 89 PRO A C 1
ATOM 717 O O . PRO A 1 89 ? -3.226 -11.733 -2.276 1.00 88.31 89 PRO A O 1
ATOM 720 N N . HIS A 1 90 ? -4.172 -13.578 -3.170 1.00 87.50 90 HIS A N 1
ATOM 721 C CA . HIS A 1 90 ? -5.485 -13.397 -2.546 1.00 87.50 90 HIS A CA 1
ATOM 722 C C . HIS A 1 90 ? -5.397 -13.138 -1.033 1.00 87.50 90 HIS A C 1
ATOM 724 O O . HIS A 1 90 ? -6.079 -12.257 -0.522 1.00 87.50 90 HIS A O 1
ATOM 730 N N . GLU A 1 91 ? -4.501 -13.839 -0.333 1.00 88.88 91 GLU A N 1
ATOM 731 C CA . GLU A 1 91 ? -4.283 -13.656 1.106 1.00 88.88 91 GLU A CA 1
ATOM 732 C C . GLU A 1 91 ? -3.805 -12.236 1.461 1.00 88.88 91 GLU A C 1
ATOM 734 O O . GLU A 1 91 ? -4.279 -11.647 2.432 1.00 88.88 91 GLU A O 1
ATOM 739 N N . ILE A 1 92 ? -2.895 -11.659 0.668 1.00 88.25 92 ILE A N 1
ATOM 740 C CA . ILE A 1 92 ? -2.361 -10.310 0.916 1.00 88.25 92 ILE A CA 1
ATOM 741 C C . ILE A 1 92 ? -3.427 -9.259 0.611 1.00 88.25 92 ILE A C 1
ATOM 743 O O . ILE A 1 92 ? -3.598 -8.317 1.383 1.00 88.25 92 ILE A O 1
ATOM 747 N N . TYR A 1 93 ? -4.168 -9.429 -0.486 1.00 92.75 93 TYR A N 1
ATOM 748 C CA . TYR A 1 93 ? -5.290 -8.549 -0.798 1.00 92.75 93 TYR A CA 1
ATOM 749 C C . TYR A 1 93 ? -6.342 -8.569 0.317 1.00 92.75 93 TYR A C 1
ATOM 751 O O . TYR A 1 93 ? -6.747 -7.507 0.787 1.00 92.75 93 TYR A O 1
ATOM 759 N N . LEU A 1 94 ? -6.738 -9.759 0.780 1.00 94.56 94 LEU A N 1
ATOM 760 C CA . LEU A 1 94 ? -7.721 -9.907 1.850 1.00 94.56 94 LEU A CA 1
ATOM 761 C C . LEU A 1 94 ? -7.237 -9.240 3.143 1.00 94.56 94 LEU A C 1
ATOM 763 O O . LEU A 1 94 ? -7.994 -8.507 3.768 1.00 94.56 94 LEU A O 1
ATOM 767 N N . LEU A 1 95 ? -5.956 -9.405 3.495 1.00 93.00 95 LEU A N 1
ATOM 768 C CA . LEU A 1 95 ? -5.349 -8.732 4.644 1.00 93.00 95 LEU A CA 1
ATOM 769 C C . LEU A 1 95 ? -5.479 -7.202 4.554 1.00 93.00 95 LEU A C 1
ATOM 771 O O . LEU A 1 95 ? -5.844 -6.563 5.540 1.00 93.00 95 LEU A O 1
ATOM 775 N N . LEU A 1 96 ? -5.193 -6.615 3.387 1.00 94.69 96 LEU A N 1
ATOM 776 C CA . LEU A 1 96 ? -5.315 -5.171 3.162 1.00 94.69 96 LEU A CA 1
ATOM 777 C C . LEU A 1 96 ? -6.774 -4.705 3.203 1.00 94.69 96 LEU A C 1
ATOM 779 O O . LEU A 1 96 ? -7.058 -3.667 3.799 1.00 94.69 96 LEU A O 1
ATOM 783 N N . ALA A 1 97 ? -7.687 -5.467 2.600 1.00 96.50 97 ALA A N 1
ATOM 784 C CA . ALA A 1 97 ? -9.112 -5.156 2.572 1.00 96.50 97 ALA A CA 1
ATOM 785 C C . ALA A 1 97 ? -9.728 -5.188 3.981 1.00 96.50 97 ALA A C 1
ATOM 787 O O . ALA A 1 97 ? -10.327 -4.202 4.404 1.00 96.50 97 ALA A O 1
ATOM 788 N N . THR A 1 98 ? -9.495 -6.250 4.759 1.00 96.88 98 THR A N 1
ATOM 789 C CA . THR A 1 98 ? -9.976 -6.335 6.149 1.00 96.88 98 THR A CA 1
ATOM 790 C C . THR A 1 98 ? -9.355 -5.245 7.021 1.00 96.88 98 THR A C 1
ATOM 792 O O . THR A 1 98 ? -10.030 -4.640 7.852 1.00 96.88 98 THR A O 1
ATOM 795 N N . TYR A 1 99 ? -8.069 -4.937 6.825 1.00 97.19 99 TYR A N 1
ATOM 796 C CA . TYR A 1 99 ? -7.431 -3.847 7.556 1.00 97.19 99 TYR A CA 1
ATOM 797 C C . TYR A 1 99 ? -8.056 -2.488 7.224 1.00 97.19 99 TYR A C 1
ATOM 799 O O . TYR A 1 99 ? -8.299 -1.690 8.127 1.00 97.19 99 TYR A O 1
ATOM 807 N N . GLN A 1 100 ? -8.367 -2.235 5.949 1.00 97.44 100 GLN A N 1
ATOM 808 C CA . GLN A 1 100 ? -9.078 -1.033 5.517 1.00 97.44 100 GLN A CA 1
ATOM 809 C C . GLN A 1 100 ? -10.445 -0.907 6.190 1.00 97.44 100 GLN A C 1
ATOM 811 O O . GLN A 1 100 ? -10.769 0.167 6.694 1.00 97.44 100 GLN A O 1
ATOM 816 N N . GLU A 1 101 ? -11.232 -1.981 6.226 1.00 96.62 101 GLU A N 1
ATOM 817 C CA . GLU A 1 101 ? -12.534 -1.994 6.900 1.00 96.62 101 GLU A CA 1
ATOM 818 C C . GLU A 1 101 ? -12.396 -1.644 8.387 1.00 96.62 101 GLU A C 1
ATOM 820 O O . GLU A 1 101 ? -13.099 -0.765 8.885 1.00 96.62 101 GLU A O 1
ATOM 825 N N . SER A 1 102 ? -11.428 -2.243 9.084 1.00 96.25 102 SER A N 1
ATOM 826 C CA . SER A 1 102 ? -11.135 -1.929 10.487 1.00 96.25 102 SER A CA 1
ATOM 827 C C . SER A 1 102 ? -10.663 -0.489 10.707 1.00 96.25 102 SER A C 1
ATOM 829 O O . SER A 1 102 ? -11.005 0.118 11.727 1.00 96.25 102 SER A O 1
ATOM 831 N N . VAL A 1 103 ? -9.901 0.084 9.769 1.00 96.38 103 VAL A N 1
ATOM 832 C CA . VAL A 1 103 ? -9.501 1.499 9.809 1.00 96.38 103 VAL A CA 1
ATOM 833 C C . VAL A 1 103 ? -10.728 2.396 9.661 1.00 96.38 103 VAL A C 1
ATOM 835 O O . VAL A 1 103 ? -10.914 3.300 10.470 1.00 96.38 103 VAL A O 1
ATOM 838 N N . ILE A 1 104 ? -11.602 2.124 8.690 1.00 94.88 104 ILE A N 1
ATOM 839 C CA . ILE A 1 104 ? -12.851 2.876 8.495 1.00 94.88 104 ILE A CA 1
ATOM 840 C C . ILE A 1 104 ? -13.730 2.781 9.746 1.00 94.88 104 ILE A C 1
ATOM 842 O O . ILE A 1 104 ?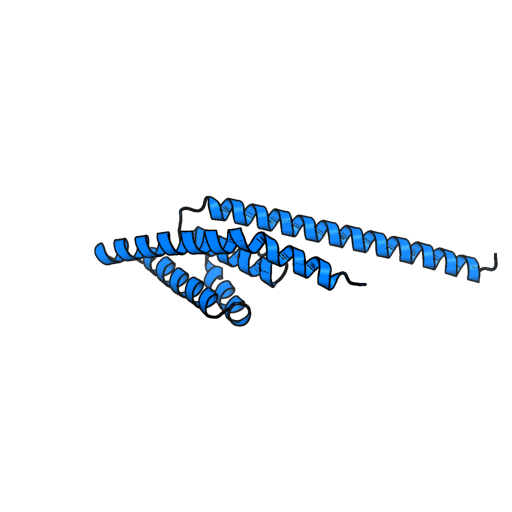 -14.252 3.792 10.217 1.00 94.88 104 ILE A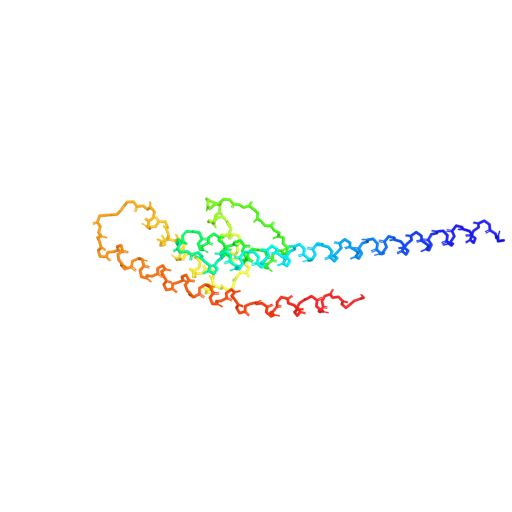 O 1
ATOM 846 N N . LYS A 1 105 ? -13.831 1.587 10.336 1.00 94.25 105 LYS A N 1
ATOM 847 C CA . LYS A 1 105 ? -14.559 1.351 11.584 1.00 94.25 105 LYS A CA 1
ATOM 848 C C . LYS A 1 105 ? -13.999 2.166 12.752 1.00 94.25 105 LYS A C 1
ATOM 850 O O . LYS A 1 105 ? -14.779 2.686 13.535 1.00 94.25 105 LYS A O 1
ATOM 855 N N . LYS A 1 106 ? -12.672 2.320 12.854 1.00 92.50 106 LYS A N 1
ATOM 856 C CA . LYS A 1 106 ? -12.031 3.176 13.872 1.00 92.50 106 LYS A CA 1
ATOM 857 C C . LYS A 1 106 ? -12.330 4.664 13.654 1.00 92.50 106 LYS A C 1
ATOM 859 O O . LYS A 1 106 ? -12.440 5.409 14.620 1.00 92.50 106 LYS A O 1
ATOM 864 N N . LEU A 1 107 ? -12.426 5.096 12.398 1.00 90.94 107 LEU A N 1
ATOM 865 C CA . LEU A 1 107 ? -12.694 6.492 12.032 1.00 90.94 107 LEU A CA 1
ATOM 866 C C . LEU A 1 107 ? -14.178 6.870 12.142 1.00 90.94 107 LEU A C 1
ATOM 868 O O . LEU A 1 107 ? -14.511 8.054 12.137 1.00 90.94 107 LEU A O 1
ATOM 872 N N . THR A 1 108 ? -15.062 5.879 12.227 1.00 91.25 108 THR A N 1
ATOM 873 C CA . THR A 1 108 ? -16.504 6.082 12.364 1.00 91.25 108 THR A CA 1
ATOM 874 C C . THR A 1 108 ? -16.877 6.093 13.850 1.00 91.25 108 THR A C 1
ATOM 876 O O . THR A 1 108 ? -16.386 5.243 14.595 1.00 91.25 108 THR A O 1
ATOM 879 N N . PRO A 1 109 ? -17.740 7.017 14.313 1.00 85.50 109 PRO A N 1
ATOM 880 C CA . PRO A 1 109 ? -18.217 7.004 15.690 1.00 85.50 109 PRO A CA 1
ATOM 881 C C . PRO A 1 109 ? -18.894 5.668 16.014 1.00 85.50 109 PRO A C 1
ATOM 883 O O . PRO A 1 109 ? -19.802 5.234 15.309 1.00 85.50 109 PRO A O 1
ATOM 886 N N . ASN A 1 110 ? -18.443 5.025 17.085 1.00 82.19 110 ASN A N 1
ATOM 887 C CA . ASN A 1 110 ? -19.064 3.843 17.670 1.00 82.19 110 ASN A CA 1
ATOM 888 C C . ASN A 1 110 ? -19.163 4.084 19.184 1.00 82.19 110 ASN A C 1
ATOM 890 O O . ASN A 1 110 ? -18.289 4.736 19.752 1.00 82.19 110 ASN A O 1
ATOM 894 N N . GLU A 1 111 ? -20.211 3.603 19.839 1.00 85.94 111 GLU A N 1
ATOM 895 C CA . GLU A 1 111 ? -20.416 3.743 21.289 1.00 85.94 111 GLU A CA 1
ATOM 896 C C . GLU A 1 111 ? -20.039 2.465 22.055 1.00 85.94 111 GLU A C 1
ATOM 898 O O . GLU A 1 111 ? -19.919 2.481 23.276 1.00 85.94 111 GLU A O 1
ATOM 903 N N . ASN A 1 112 ? -19.782 1.361 21.347 1.00 91.88 112 ASN A N 1
ATOM 904 C CA . ASN A 1 112 ? -19.382 0.095 21.946 1.00 91.88 112 ASN A CA 1
ATOM 905 C C . ASN A 1 112 ? -17.867 0.054 22.227 1.00 91.88 112 ASN A C 1
ATOM 907 O O . ASN A 1 112 ? -17.051 -0.155 21.326 1.00 91.88 112 ASN A O 1
ATOM 911 N N . GLU A 1 113 ? -17.492 0.233 23.494 1.00 88.94 113 GLU A N 1
ATOM 912 C CA . GLU A 1 113 ? -16.094 0.225 23.947 1.00 88.94 113 GLU A CA 1
ATOM 913 C C . GLU A 1 113 ? -15.402 -1.143 23.816 1.00 88.94 113 GLU A C 1
ATOM 915 O O . GLU A 1 113 ? -14.216 -1.205 23.481 1.00 88.94 113 GLU A O 1
ATOM 920 N N . GLU A 1 114 ? -16.123 -2.254 23.999 1.00 90.50 114 GLU A N 1
ATOM 921 C CA . GLU A 1 114 ? -15.555 -3.600 23.817 1.00 90.50 114 GLU A CA 1
ATOM 922 C C . GLU A 1 114 ? -15.165 -3.832 22.352 1.00 90.50 114 GLU A C 1
ATOM 924 O O . GLU A 1 114 ? -14.075 -4.321 22.040 1.00 90.50 114 GLU A O 1
ATOM 929 N N . GLU A 1 115 ? -16.036 -3.413 21.434 1.00 90.81 115 GLU A N 1
ATOM 930 C CA . GLU A 1 115 ? -15.809 -3.515 19.997 1.00 90.81 115 GLU A CA 1
ATOM 931 C C . GLU A 1 115 ? -14.656 -2.614 19.532 1.00 90.81 115 GLU A C 1
ATOM 933 O O . GLU A 1 115 ? -13.861 -3.021 18.677 1.00 90.81 115 GLU A O 1
ATOM 938 N N . LYS A 1 116 ? -14.517 -1.417 20.117 1.00 89.94 116 LYS A N 1
ATOM 939 C CA . LYS A 1 116 ? -13.363 -0.536 19.879 1.00 89.94 116 LYS A CA 1
ATOM 940 C C . LYS A 1 116 ? -12.063 -1.186 20.326 1.00 89.94 116 LYS A C 1
ATOM 942 O O . LYS A 1 116 ? -11.131 -1.260 19.528 1.00 89.94 116 LYS A O 1
ATOM 947 N N . CYS A 1 117 ? -12.010 -1.701 21.555 1.00 91.50 117 CYS A N 1
ATOM 948 C CA . CYS A 1 117 ? -10.813 -2.339 22.101 1.00 91.50 117 CYS A CA 1
ATOM 949 C C . CYS A 1 117 ? -10.382 -3.553 21.256 1.00 91.50 117 CYS A C 1
ATOM 951 O O . CYS A 1 117 ? -9.202 -3.716 20.912 1.00 91.50 117 CYS A O 1
ATOM 953 N N . ALA A 1 118 ? -11.349 -4.377 20.839 1.00 93.69 118 ALA A N 1
ATOM 954 C CA . ALA A 1 118 ? -11.104 -5.502 19.943 1.00 93.69 118 ALA A CA 1
ATOM 955 C C . ALA A 1 118 ? -10.571 -5.039 18.575 1.00 93.69 118 ALA A C 1
ATOM 957 O O . ALA A 1 118 ? -9.597 -5.604 18.062 1.00 93.69 118 ALA A O 1
ATOM 958 N N . ASN A 1 119 ? -11.162 -3.985 18.001 1.00 94.56 119 ASN A N 1
ATOM 959 C CA . ASN A 1 119 ? -10.729 -3.422 16.723 1.00 94.56 119 ASN A CA 1
ATOM 960 C C . ASN A 1 119 ? -9.313 -2.831 16.804 1.00 94.56 119 ASN A C 1
ATOM 962 O O . ASN A 1 119 ? -8.495 -3.073 15.921 1.00 94.56 119 ASN A O 1
ATOM 966 N N . GLU A 1 120 ? -8.977 -2.112 17.875 1.00 93.19 120 GLU A N 1
ATOM 967 C CA . GLU A 1 120 ? -7.630 -1.573 18.086 1.00 93.19 120 GLU A CA 1
ATOM 968 C C . GLU A 1 120 ? -6.580 -2.676 18.213 1.00 93.19 120 GLU A C 1
ATOM 970 O O . GLU A 1 120 ? -5.516 -2.597 17.594 1.00 93.19 120 GLU A O 1
ATOM 975 N N . THR A 1 121 ? -6.901 -3.750 18.934 1.00 94.56 121 THR A N 1
ATOM 976 C CA . THR A 1 121 ? -6.022 -4.919 19.050 1.00 94.56 121 THR A CA 1
ATOM 977 C C . THR A 1 121 ? -5.792 -5.581 17.689 1.00 94.56 121 THR A C 1
ATOM 979 O O . THR A 1 121 ? -4.663 -5.958 17.358 1.00 94.56 121 THR A O 1
ATOM 982 N N . PHE A 1 122 ? -6.845 -5.716 16.878 1.00 95.56 122 PHE A N 1
ATOM 983 C CA . PHE A 1 122 ? -6.746 -6.241 15.518 1.00 95.56 122 PHE A CA 1
ATOM 984 C C . PHE A 1 122 ? -5.881 -5.346 14.621 1.00 95.56 122 PHE A C 1
ATOM 986 O O . PHE A 1 122 ? -4.990 -5.847 13.926 1.00 95.56 122 PHE A O 1
ATOM 993 N N . LEU A 1 123 ? -6.097 -4.028 14.670 1.00 95.44 123 LEU A N 1
ATOM 994 C CA . LEU A 1 123 ? -5.322 -3.052 13.910 1.00 95.44 123 LEU A CA 1
ATOM 995 C C . LEU A 1 123 ? -3.839 -3.106 14.296 1.00 95.44 123 LEU A C 1
ATOM 997 O O . LEU A 1 123 ? -2.975 -3.187 13.427 1.00 95.44 123 LEU A O 1
ATOM 1001 N N . LEU A 1 124 ? -3.518 -3.157 15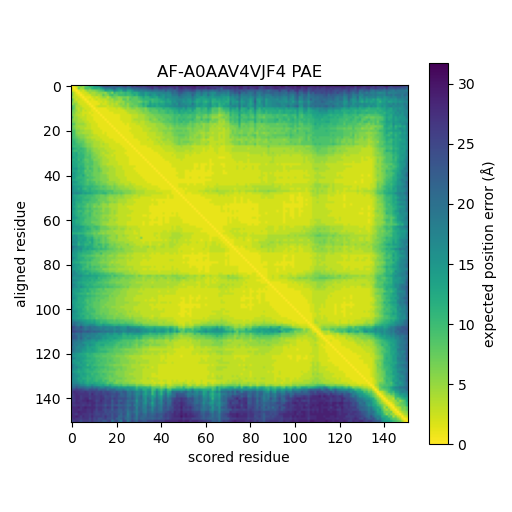.588 1.00 94.38 124 LEU A N 1
ATOM 1002 C CA . LEU A 1 124 ? -2.131 -3.239 16.040 1.00 94.38 124 LEU A CA 1
ATOM 1003 C C . LEU A 1 124 ? -1.438 -4.510 15.523 1.00 94.38 124 LEU A C 1
ATOM 1005 O O . LEU A 1 124 ? -0.358 -4.436 14.931 1.00 94.38 124 LEU A O 1
ATOM 1009 N N . LYS A 1 125 ? -2.077 -5.676 15.690 1.00 94.50 125 LYS A N 1
ATOM 1010 C CA . LYS A 1 125 ? -1.539 -6.969 15.231 1.00 94.50 125 LYS A CA 1
ATOM 1011 C C . LYS A 1 125 ? -1.335 -6.996 13.717 1.00 94.50 125 LYS A C 1
ATOM 1013 O O . LYS A 1 125 ? -0.299 -7.459 13.232 1.00 94.50 125 LYS A O 1
ATOM 1018 N N . THR A 1 126 ? -2.306 -6.488 12.967 1.00 93.69 126 THR A N 1
ATOM 1019 C CA . THR A 1 126 ? -2.255 -6.486 11.503 1.00 93.69 126 THR A CA 1
ATOM 1020 C C . THR A 1 126 ? -1.223 -5.494 10.977 1.00 93.69 126 THR A C 1
ATOM 1022 O O . THR A 1 126 ? -0.456 -5.841 10.082 1.00 93.69 126 THR A O 1
ATOM 1025 N N . CYS A 1 127 ? -1.106 -4.314 11.590 1.00 93.12 127 CYS A N 1
ATOM 1026 C CA . CYS A 1 127 ? -0.058 -3.344 11.278 1.00 93.12 127 CYS A CA 1
ATOM 1027 C C . CYS A 1 127 ? 1.336 -3.958 11.471 1.00 93.12 127 CYS A C 1
ATOM 1029 O O . CYS A 1 127 ? 2.170 -3.921 10.569 1.00 93.12 127 CYS A O 1
ATOM 1031 N N . GLN A 1 128 ? 1.577 -4.628 12.602 1.00 92.81 128 GLN A N 1
ATOM 1032 C CA . GLN A 1 128 ? 2.838 -5.335 12.856 1.00 92.81 128 GLN A CA 1
ATOM 1033 C C . GLN A 1 128 ? 3.100 -6.464 11.849 1.00 92.81 128 GLN A C 1
ATOM 1035 O O . GLN A 1 128 ? 4.245 -6.699 11.454 1.00 92.81 128 GLN A O 1
ATOM 1040 N N . ARG A 1 129 ? 2.057 -7.185 11.416 1.00 91.94 129 ARG A N 1
ATOM 1041 C CA . ARG A 1 129 ? 2.171 -8.193 10.352 1.00 91.94 129 ARG A CA 1
ATOM 1042 C C . ARG A 1 129 ? 2.575 -7.544 9.024 1.00 91.94 129 ARG A C 1
ATOM 1044 O O . ARG A 1 129 ? 3.523 -8.021 8.409 1.00 91.94 129 ARG A O 1
ATOM 1051 N N . LEU A 1 130 ? 1.929 -6.448 8.624 1.00 90.12 130 LEU A N 1
ATOM 1052 C CA . LEU A 1 130 ? 2.258 -5.708 7.400 1.00 90.12 130 LEU A CA 1
ATOM 1053 C C . LEU A 1 130 ? 3.690 -5.168 7.424 1.00 90.12 130 LEU A C 1
ATOM 1055 O O . LEU A 1 130 ? 4.429 -5.387 6.468 1.00 90.12 130 LEU A O 1
ATOM 1059 N N . LYS A 1 131 ? 4.122 -4.549 8.530 1.00 90.62 131 LYS A N 1
ATOM 1060 C CA . LYS A 1 131 ? 5.503 -4.062 8.692 1.00 90.62 131 LYS A CA 1
ATOM 1061 C C . LYS A 1 131 ? 6.527 -5.176 8.466 1.00 90.62 131 LYS A C 1
ATOM 1063 O O . LYS A 1 131 ? 7.493 -4.973 7.740 1.00 90.62 131 LYS A O 1
ATOM 1068 N N . ARG A 1 132 ? 6.291 -6.368 9.028 1.00 90.06 132 ARG A N 1
ATOM 1069 C CA . ARG A 1 132 ? 7.166 -7.535 8.823 1.00 90.06 132 ARG A CA 1
ATOM 1070 C C . ARG A 1 132 ? 7.154 -8.025 7.375 1.00 90.06 132 ARG A C 1
ATOM 1072 O O . ARG A 1 132 ? 8.217 -8.263 6.817 1.00 90.06 132 ARG A O 1
ATOM 1079 N N . LEU A 1 133 ? 5.986 -8.150 6.746 1.00 87.50 133 LEU A N 1
ATOM 1080 C CA . LEU A 1 133 ? 5.893 -8.590 5.346 1.00 87.50 133 LEU A CA 1
ATOM 1081 C C . LEU A 1 133 ? 6.638 -7.639 4.395 1.00 87.50 133 LEU A C 1
ATOM 1083 O O . LEU A 1 133 ? 7.342 -8.075 3.482 1.00 87.50 133 LEU A O 1
ATOM 1087 N N . LEU A 1 134 ? 6.515 -6.335 4.635 1.00 86.50 134 LEU A N 1
ATOM 1088 C CA . LEU A 1 134 ? 7.102 -5.300 3.789 1.00 86.50 134 LEU A CA 1
ATOM 1089 C C . LEU A 1 134 ? 8.595 -5.060 4.060 1.00 86.50 134 LEU A C 1
ATOM 1091 O O . LEU A 1 134 ? 9.304 -4.624 3.156 1.00 86.50 134 LEU A O 1
ATOM 1095 N N . SER A 1 135 ? 9.096 -5.398 5.254 1.00 80.38 135 SER A N 1
ATOM 1096 C CA . SER A 1 135 ? 10.533 -5.347 5.550 1.00 80.38 135 SER A CA 1
ATOM 1097 C C . SER A 1 135 ? 11.317 -6.519 4.950 1.00 80.38 135 SER A C 1
ATOM 1099 O O . SER A 1 135 ? 12.474 -6.356 4.583 1.00 80.38 135 SER A O 1
ATOM 1101 N N . HIS A 1 136 ? 10.707 -7.699 4.800 1.00 69.00 136 HIS A N 1
ATOM 1102 C CA . HIS A 1 136 ? 11.400 -8.889 4.277 1.00 69.00 136 HIS A CA 1
ATOM 1103 C C . HIS A 1 136 ? 11.412 -8.959 2.743 1.00 69.00 136 HIS A C 1
ATOM 1105 O O . HIS A 1 136 ? 12.240 -9.657 2.160 1.00 69.00 136 HIS A O 1
ATOM 1111 N N . THR A 1 137 ? 10.548 -8.194 2.073 1.00 62.78 137 THR A N 1
ATOM 1112 C CA . THR A 1 137 ? 10.468 -8.119 0.602 1.00 62.78 137 THR A CA 1
ATOM 1113 C C . THR A 1 137 ? 11.606 -7.315 -0.036 1.00 62.78 137 THR A C 1
ATOM 1115 O O . THR A 1 137 ? 11.631 -7.141 -1.253 1.00 62.78 137 THR A O 1
ATOM 1118 N N . GLU A 1 138 ? 12.581 -6.839 0.748 1.00 54.69 138 GLU A N 1
ATOM 1119 C CA . GLU A 1 138 ? 13.758 -6.138 0.228 1.00 54.69 138 GLU A CA 1
ATOM 1120 C C . GLU A 1 138 ? 14.553 -6.969 -0.785 1.00 54.69 138 GLU A C 1
ATOM 1122 O O . GLU A 1 138 ? 15.095 -6.384 -1.711 1.00 54.69 138 GLU A O 1
ATOM 1127 N N . LYS A 1 139 ? 14.606 -8.304 -0.672 1.00 49.00 139 LYS A N 1
ATOM 1128 C CA . LYS A 1 139 ? 15.496 -9.134 -1.509 1.00 49.00 139 LYS A CA 1
ATOM 1129 C C . LYS A 1 139 ? 14.922 -9.528 -2.875 1.00 49.00 139 LYS A C 1
ATOM 1131 O O . LYS A 1 139 ? 15.687 -9.611 -3.836 1.00 49.00 139 LYS A O 1
ATOM 1136 N N . ASP A 1 140 ? 13.607 -9.685 -3.005 1.00 48.34 140 ASP A N 1
ATOM 1137 C CA . ASP A 1 140 ? 13.004 -10.230 -4.234 1.00 48.34 140 ASP A CA 1
ATOM 1138 C C . ASP A 1 140 ? 12.943 -9.213 -5.389 1.00 48.34 140 ASP A C 1
ATOM 1140 O O . ASP A 1 140 ? 12.928 -9.589 -6.562 1.00 48.34 140 ASP A O 1
ATOM 1144 N N . LEU A 1 141 ? 13.009 -7.908 -5.096 1.00 48.84 141 LEU A N 1
ATOM 1145 C CA . LEU A 1 141 ? 13.037 -6.871 -6.136 1.00 48.84 141 LEU A CA 1
ATOM 1146 C C . LEU A 1 141 ? 14.414 -6.713 -6.811 1.00 48.84 141 LEU A C 1
ATOM 1148 O O . LEU A 1 141 ? 14.474 -6.307 -7.973 1.00 48.84 141 LEU A O 1
ATOM 1152 N N . TYR A 1 142 ? 15.518 -7.054 -6.131 1.00 44.91 142 TYR A N 1
ATOM 1153 C CA . TYR A 1 142 ? 16.865 -6.971 -6.720 1.00 44.91 142 TYR A CA 1
ATOM 1154 C C . TYR A 1 142 ? 17.170 -8.134 -7.679 1.00 44.91 142 TYR A C 1
ATOM 1156 O O . TYR A 1 142 ? 17.994 -7.972 -8.580 1.00 44.91 142 TYR A O 1
ATOM 1164 N N . LEU A 1 143 ? 16.501 -9.288 -7.542 1.00 39.72 143 LEU A N 1
ATOM 1165 C CA . LEU A 1 143 ? 16.702 -10.433 -8.443 1.00 39.72 143 LEU A CA 1
ATOM 1166 C C . LEU A 1 143 ? 16.031 -10.226 -9.812 1.00 39.72 143 LEU A C 1
ATOM 1168 O O . LEU A 1 143 ? 16.626 -10.537 -10.843 1.00 39.72 143 LEU A O 1
ATOM 1172 N N . ASN A 1 144 ? 14.848 -9.607 -9.844 1.00 41.03 144 ASN A N 1
ATOM 1173 C CA . ASN A 1 144 ? 14.120 -9.333 -11.092 1.00 41.03 144 ASN A CA 1
ATOM 1174 C C . ASN A 1 144 ? 14.776 -8.247 -11.968 1.00 41.03 144 ASN A C 1
ATOM 1176 O O . ASN A 1 144 ? 14.494 -8.163 -13.165 1.00 41.03 144 ASN A O 1
ATOM 1180 N N . LEU A 1 145 ? 15.679 -7.441 -11.400 1.00 43.12 145 LEU A N 1
ATOM 1181 C CA . LEU A 1 145 ? 16.469 -6.454 -12.142 1.00 43.12 145 LEU A CA 1
ATOM 1182 C C . LEU A 1 145 ? 17.675 -7.071 -12.864 1.00 43.12 145 LEU A C 1
ATOM 1184 O O . LEU A 1 145 ? 18.031 -6.581 -13.931 1.00 43.12 145 LEU A O 1
ATOM 1188 N N . LYS A 1 146 ? 18.272 -8.152 -12.336 1.00 37.03 146 LYS A N 1
ATOM 1189 C CA . LYS A 1 146 ? 19.375 -8.866 -13.011 1.00 37.03 146 LYS A CA 1
ATOM 1190 C C . LYS A 1 146 ? 18.897 -9.782 -14.138 1.00 37.03 146 LYS A C 1
ATOM 1192 O O . LYS A 1 146 ? 19.623 -9.968 -15.105 1.00 37.03 146 LYS A O 1
ATOM 1197 N N . ILE A 1 147 ? 17.689 -10.338 -14.031 1.00 40.38 147 ILE A N 1
ATOM 1198 C CA . ILE A 1 147 ? 17.145 -11.251 -15.051 1.00 40.38 147 ILE A CA 1
ATOM 1199 C C . ILE A 1 147 ? 16.647 -10.475 -16.284 1.00 40.38 147 ILE A C 1
ATOM 1201 O O . ILE A 1 147 ? 16.799 -10.943 -17.406 1.00 40.38 147 ILE A O 1
ATOM 1205 N N . ASN A 1 148 ? 16.147 -9.246 -16.106 1.00 35.56 148 ASN A N 1
ATOM 1206 C CA . ASN A 1 148 ? 15.659 -8.404 -17.209 1.00 35.56 148 ASN A CA 1
ATOM 1207 C C . ASN A 1 148 ? 16.720 -7.459 -17.810 1.00 35.56 148 ASN A C 1
ATOM 1209 O O . ASN A 1 148 ? 16.398 -6.653 -18.680 1.00 35.56 148 ASN A O 1
ATOM 1213 N N . SER A 1 149 ? 17.976 -7.533 -17.359 1.00 37.41 149 SER A N 1
ATOM 1214 C CA . SER A 1 149 ? 19.117 -6.847 -17.986 1.00 37.41 149 SER A CA 1
ATOM 1215 C C . SER A 1 149 ? 19.993 -7.792 -18.813 1.00 37.41 149 SER A C 1
ATOM 1217 O O . SER A 1 149 ? 21.143 -7.468 -19.085 1.00 37.41 149 SER A O 1
ATOM 1219 N N . GLY A 1 150 ? 19.480 -8.972 -19.172 1.00 37.00 150 GLY A N 1
ATOM 1220 C CA . GLY A 1 150 ? 20.124 -9.887 -20.109 1.00 37.00 150 GLY A CA 1
ATOM 1221 C C . GLY A 1 150 ? 19.961 -9.428 -21.556 1.00 37.00 150 GLY A C 1
ATOM 1222 O O . GLY A 1 150 ? 19.259 -10.095 -22.303 1.00 37.00 150 GLY A O 1
ATOM 1223 N N . PHE A 1 151 ? 20.572 -8.292 -21.903 1.00 33.44 151 PHE A N 1
ATOM 1224 C CA . PHE A 1 151 ? 21.000 -7.884 -23.246 1.00 33.44 151 PHE A CA 1
ATOM 122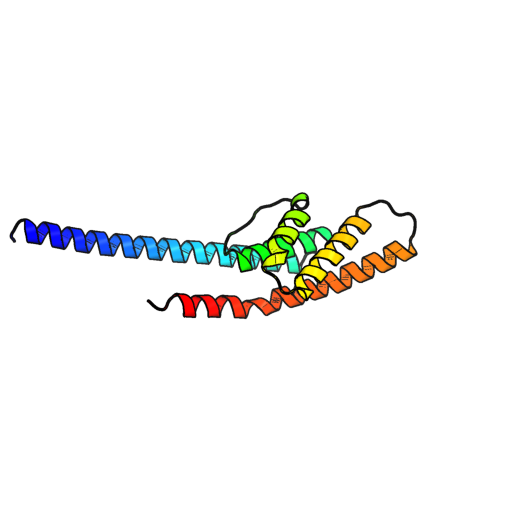5 C C . PHE A 1 151 ? 22.149 -6.885 -23.105 1.00 33.44 151 PHE A C 1
ATOM 1227 O O . PHE A 1 151 ? 21.986 -5.917 -22.325 1.00 33.44 151 PHE A O 1
#

Sequence (151 aa):
MAPIDIIYVNAEEFIKKTIYELNLLKNYKWQILANHRQSLLAQLSEAQDPALGLHLAALLIFQSHTHTMLHASGKFVPHIIGYLQKQLPHEIYLLLATYQESVIKKLTPNENEEEKCANETFLLKTCQRLKRLLSHTEKDLYLNLKINSGF

pLDDT: mean 86.37, std 15.51, range [33.44, 97.75]

Radius of gyration: 22.59 Å; Cα contacts (8 Å, |Δi|>4): 81; chains: 1; bounding box: 58×26×72 Å

Foldseek 3Di:
DPPVVVVVVVVVVVVVVVVVVVVVVVVVLVVVLVVVLVVLLVQLVPDPQLLSVLVSLLQNVLCLQPVDGDDDDSVCSVVSLVVCCVVDDVVVSVLSVVSVVLNVVQVDDDPDPVVNVVSSVVSVVSSVVSSVVSVVCPPVSVVVVVVVPPD

Mean predicted aligned error: 7.74 Å